Protein 3U3P (pdb70)

GO terms:
  GO:0005886 plasma membrane (C, IDA)
  GO:0071356 cellular response to tumor necrosis factor (P, IDA)
  GO:0031642 negative regulation of myelination (P, IMP)
  GO:0006915 apoptotic process (P, IMP)
  GO:0005886 plasma membrane (C, TAS)
  GO:0005515 protein binding (F, IPI)

Foldseek 3Di:
DAWPWDQDVPPRDTDTADFAAWQWEFCAPADPPGHTDIDGAPQQFTGQGRGHHNHGHGADDAAPPPWHFPDDCGHNDHTDTFRDPQWAQDDPGTDGADWAAWQKAFPDQADRHGHTDIGGADPQWTAAHTGSGGGTGGADDQVVVVWDFPAPAGNRGHTHTHHD

Nearest PDB structures (foldseek):
  3u3p-assembly1_A  TM=1.006E+00  e=1.179E-31  Homo sapiens
  4yn0-assembly1_A  TM=7.780E-01  e=2.958E-26  Mus musculus
  4kgq-assembly1_C  TM=7.551E-01  e=1.577E-15  Homo sapiens
  4msv-assembly1_B  TM=7.511E-01  e=1.814E-14  Homo sapiens
  3k51-assembly1_B  TM=7.973E-01  e=1.197E-13  Homo sapiens

Solvent-accessible surface area: 10881 Å² total; per-residue (Å²): 120,30,67,34,194,44,92,18,215,77,99,48,74,99,14,93,2,60,56,0,62,35,7,24,45,2,44,106,39,13,56,113,130,62,152,45,66,37,39,85,12,73,159,34,18,18,3,117,134,70,20,23,56,95,130,7,93,117,17,60,148,92,25,91,222,16,26,84,76,105,79,70,31,45,42,100,26,23,49,68,42,12,1,26,128,41,41,32,75,46,152,87,60,16,36,100,22,56,86,2,67,58,6,97,1,12,138,109,158,8,62,73,88,100,16,1,113,32,96,102,1,48,218,33,34,28,5,81,65,83,19,31,106,66,144,30,104,80,55,60,85,3,139,93,95,140,63,76,74,93,140,102,14,74,86,85,72,44,19,62,33,11,97,220

Radius of gyration: 29.57 Å; Cα contacts (8 Å, |Δi|>4): 423; chains: 1; bounding box: 71×74×35 Å

InterPro domains:
  IPR000488 Death domain [PF00531] (419-496)
  IPR000488 Death domain [PS50017] (415-498)
  IPR000488 Death domain [SM00005] (393-498)
  IPR001368 TNFR/NGFR cysteine-rich region [PF00020] (91-131)
  IPR001368 TNFR/NGFR cysteine-rich region [PF00020] (171-211)
  IPR001368 TNFR/NGFR cysteine-rich region [PS50050] (90-131)
  IPR001368 TNFR/NGFR cysteine-rich region [SM00208] (52-88)
  IPR001368 TNFR/NGFR cysteine-rich region [SM00208] (91-131)
  IPR001368 TNFR/NGFR cysteine-rich region [SM00208] (133-168)
  IPR001368 TNFR/NGFR cysteine-rich region [SM00208] (171-211)
  IPR011029 Death-like domain superfamily [G3DSA:1.10.533.10] (417-510)
  IPR011029 Death-like domain superfamily [G3DSA:1.10.533.10] (577-655)
  IPR011029 Death-like domain superfamily [SSF47986] (408-495)
  IPR022330 Tumour necrosis factor receptor 21 [PR01971] (340-352)
  IPR022330 Tumour necrosis factor receptor 21 [PR01971] (381-400)
  IPR022330 Tumour necrosis factor receptor 21 [PR01971] (403-420)
  IPR022330 Tumour necrosis factor receptor 21 [PR01971] (425-449)
  IPR022330 Tumour necrosis factor receptor 21 [PTHR46921] (13-655)
  IPR034034 Tumor necrosis factor receptor 21, N-terminal [cd10583] (53-211)
  IPR034037 Tumor necrosis factor receptor 21, death domain [cd08778] (414-497)

B-factor: mean 35.3, std 16.47, range [7.91, 122.94]

CATH classification: 2.10.50.10 (+1 more: 2.10.50.10)

Secondary structure (DSSP, 8-state):
--EEEEE-TTT--EEEEEPBPTTEEEEE--BTTB--EEEEPPTTEE--S-B--SSPEEPPPPPPTT-EEEE-SBTTB--EEEPPTTEEEETTEEEEPPPB-TTEEEEE---SSS--EEEEPPTTEE--S-BSSPPPEEPP-SGGGT-EEEE---SSSPPEEE--

Structure (mmCIF, N/CA/C/O backbone):
data_3U3P
#
_entry.id   3U3P
#
_cell.length_a   77.857
_cell.length_b   77.857
_cell.length_c   186.381
_cell.angle_alpha   90.00
_cell.angle_beta   90.00
_cell.angle_gamma   120.00
#
_symmetry.space_group_name_H-M   'P 61 2 2'
#
loop_
_entity.id
_entity.type
_entity.pdbx_description
1 polymer 'Tumor necrosis factor receptor superfamily member 21'
2 water water
#
loop_
_atom_site.group_PDB
_atom_site.id
_atom_site.type_symbol
_atom_site.label_atom_id
_atom_site.label_alt_id
_atom_site.label_comp_id
_atom_site.label_asym_id
_atom_site.label_entity_id
_atom_site.label_seq_id
_atom_site.pdbx_PDB_ins_code
_atom_site.Cartn_x
_atom_site.Cartn_y
_atom_site.Cartn_z
_atom_site.occupancy
_atom_site.B_iso_or_equiv
_atom_site.auth_seq_id
_atom_site.auth_comp_id
_atom_site.auth_asym_id
_atom_site.auth_atom_id
_atom_site.pdbx_PDB_model_num
ATOM 1 N N . ILE A 1 10 ? -50.022 119.061 18.688 1.00 36.71 51 ILE A N 1
ATOM 2 C CA . ILE A 1 10 ? -50.853 118.518 17.506 1.00 41.87 51 ILE A CA 1
ATOM 3 C C . ILE A 1 10 ? -51.019 119.672 16.526 1.00 34.46 51 ILE A C 1
ATOM 4 O O . ILE A 1 10 ? -51.255 120.735 16.941 1.00 35.39 51 ILE A O 1
ATOM 9 N N . GLY A 1 11 ? -50.748 119.460 15.246 1.00 33.55 52 GLY A N 1
ATOM 10 C CA . GLY A 1 11 ? -50.805 120.506 14.219 1.00 32.19 52 GLY A CA 1
ATOM 11 C C . GLY A 1 11 ? -52.253 120.987 13.985 1.00 26.79 52 GLY A C 1
ATOM 12 O O . GLY A 1 11 ? -53.165 120.570 14.670 1.00 27.49 52 GLY A O 1
ATOM 13 N N . THR A 1 12 ? -52.479 121.816 12.968 1.00 28.66 53 THR A N 1
ATOM 14 C CA . THR A 1 12 ? -53.865 122.353 12.738 1.00 25.64 53 THR A CA 1
ATOM 15 C C . THR A 1 12 ? -54.087 122.427 11.248 1.00 25.16 53 THR A C 1
ATOM 16 O O . THR A 1 12 ? -53.122 122.305 10.474 1.00 24.25 53 THR A O 1
ATOM 20 N N . TYR A 1 13 ? -55.324 122.623 10.802 1.00 22.30 54 TYR A N 1
ATOM 21 C CA . TYR A 1 13 ? -55.500 122.766 9.341 1.00 22.09 54 TYR A CA 1
ATOM 22 C C . TYR A 1 13 ? -56.605 123.837 9.177 1.00 23.09 54 TYR A C 1
ATOM 23 O O . TYR A 1 13 ? -57.357 124.096 10.141 1.00 23.11 54 TYR A O 1
ATOM 32 N N . ARG A 1 14 ? -56.697 124.436 8.004 1.00 21.87 55 ARG A N 1
ATOM 33 C CA . ARG A 1 14 ? -57.758 125.457 7.755 1.00 24.11 55 ARG A CA 1
ATOM 34 C C . ARG A 1 14 ? -59.005 124.835 7.169 1.00 23.75 55 ARG A C 1
ATOM 35 O O . ARG A 1 14 ? -58.942 123.962 6.304 1.00 23.76 55 ARG A O 1
ATOM 43 N N . HIS A 1 15 ? -60.162 125.326 7.539 1.00 21.13 56 HIS A N 1
ATOM 44 C CA . HIS A 1 15 ? -61.378 124.762 7.005 1.00 20.26 56 HIS A CA 1
ATOM 45 C C . HIS A 1 15 ? -62.353 125.914 6.787 1.00 23.51 56 HIS A C 1
ATOM 46 O O . HIS A 1 15 ? -62.520 126.777 7.676 1.00 18.39 56 HIS A O 1
ATOM 53 N N . VAL A 1 16 ? -63.063 125.881 5.676 1.00 18.68 57 VAL A N 1
ATOM 54 C CA . VAL A 1 16 ? -64.118 126.851 5.402 1.00 18.71 57 VAL A CA 1
ATOM 55 C C . VAL A 1 16 ? -65.382 126.333 6.093 1.00 20.38 57 VAL A C 1
ATOM 56 O O . VAL A 1 16 ? -65.860 125.241 5.797 1.00 17.99 57 VAL A O 1
ATOM 60 N N . ASP A 1 17 ? -65.903 127.092 7.048 1.00 18.05 58 ASP A N 1
ATOM 61 C CA . ASP A 1 17 ? -67.153 126.702 7.741 1.00 18.94 58 ASP A CA 1
ATOM 62 C C . ASP A 1 17 ? -68.333 126.810 6.767 1.00 20.04 58 ASP A C 1
ATOM 63 O O . ASP A 1 17 ? -68.538 127.850 6.122 1.00 17.88 58 ASP A O 1
ATOM 68 N N . ARG A 1 18 ? -69.158 125.750 6.660 1.00 20.61 59 ARG A N 1
ATOM 69 C CA . ARG A 1 18 ? -70.177 125.746 5.659 1.00 20.48 59 ARG A CA 1
ATOM 70 C C . ARG A 1 18 ? -71.161 126.859 6.000 1.00 22.28 59 ARG A C 1
ATOM 71 O O . ARG A 1 18 ? -71.558 127.559 5.131 1.00 21.73 59 ARG A O 1
ATOM 79 N N . ALA A 1 19 ? -71.658 126.938 7.219 1.00 19.75 60 ALA A N 1
ATOM 80 C CA . ALA A 1 19 ? -72.766 127.866 7.450 1.00 23.34 60 ALA A CA 1
ATOM 81 C C . ALA A 1 19 ? -72.352 129.359 7.386 1.00 25.16 60 ALA A C 1
ATOM 82 O O . ALA A 1 19 ? -73.159 130.169 6.982 1.00 26.33 60 ALA A O 1
ATOM 84 N N . THR A 1 20 ? -71.116 129.727 7.690 1.00 23.52 61 THR A N 1
ATOM 85 C CA . THR A 1 20 ? -70.750 131.164 7.714 1.00 21.75 61 THR A CA 1
ATOM 86 C C . THR A 1 20 ? -69.725 131.559 6.700 1.00 22.74 61 THR A C 1
ATOM 87 O O . THR A 1 20 ? -69.511 132.737 6.453 1.00 20.67 61 THR A O 1
ATOM 91 N N . GLY A 1 21 ? -69.044 130.599 6.088 1.00 17.78 62 GLY A N 1
ATOM 92 C CA . GLY A 1 21 ? -67.985 130.935 5.184 1.00 17.03 62 GLY A CA 1
ATOM 93 C C . GLY A 1 21 ? -66.709 131.421 5.907 1.00 18.89 62 GLY A C 1
ATOM 94 O O . GLY A 1 21 ? -65.727 131.818 5.252 1.00 18.91 62 GLY A O 1
ATOM 95 N N . GLN A 1 22 ? -66.676 131.343 7.233 1.00 18.52 63 GLN A N 1
ATOM 96 C CA . GLN A 1 22 ? -65.469 131.674 8.028 1.00 18.72 63 GLN A CA 1
ATOM 97 C C . GLN A 1 22 ? -64.362 130.650 7.765 1.00 19.79 63 GLN A C 1
ATOM 98 O O . GLN A 1 22 ? -64.642 129.423 7.613 1.00 23.29 63 GLN A O 1
ATOM 104 N N . VAL A 1 23 ? -63.136 131.107 7.630 1.00 18.41 64 VAL A N 1
ATOM 105 C CA . VAL A 1 23 ? -61.965 130.179 7.435 1.00 19.40 64 VAL A CA 1
ATOM 106 C C . VAL A 1 23 ? -61.467 129.986 8.859 1.00 22.05 64 VAL A C 1
ATOM 107 O O . VAL A 1 23 ? -61.017 130.962 9.521 1.00 23.63 64 VAL A O 1
ATOM 111 N N . LEU A 1 24 ? -61.647 128.773 9.382 1.00 22.00 65 LEU A N 1
ATOM 112 C CA . LEU A 1 24 ? -61.233 128.429 10.727 1.00 21.48 65 LEU A CA 1
ATOM 113 C C . LEU A 1 24 ? -59.883 127.673 10.738 1.00 26.49 65 LEU A C 1
ATOM 114 O O . LEU A 1 24 ? -59.490 127.045 9.749 1.00 21.71 65 LEU A O 1
ATOM 119 N N . THR A 1 25 ? -59.201 127.679 11.875 1.00 27.30 66 THR A N 1
ATOM 120 C CA . THR A 1 25 ? -57.979 126.875 12.074 1.00 25.93 66 THR A CA 1
ATOM 121 C C . THR A 1 25 ? -58.420 125.796 13.032 1.00 27.85 66 THR A C 1
ATOM 122 O O . THR A 1 25 ? -58.772 126.136 14.174 1.00 26.49 66 THR A O 1
ATOM 126 N N . CYS A 1 26 ? -58.534 124.547 12.569 1.00 22.19 67 CYS A N 1
ATOM 127 C CA . CYS A 1 26 ? -58.982 123.492 13.468 1.00 24.68 67 CYS A CA 1
ATOM 128 C C . CYS A 1 26 ? -57.767 122.603 13.866 1.00 22.72 67 CYS A C 1
ATOM 129 O O . CYS A 1 26 ? -56.759 122.584 13.166 1.00 26.66 67 CYS A O 1
ATOM 132 N N . ASP A 1 27 ? -57.915 121.839 14.963 1.00 24.85 68 ASP A N 1
ATOM 13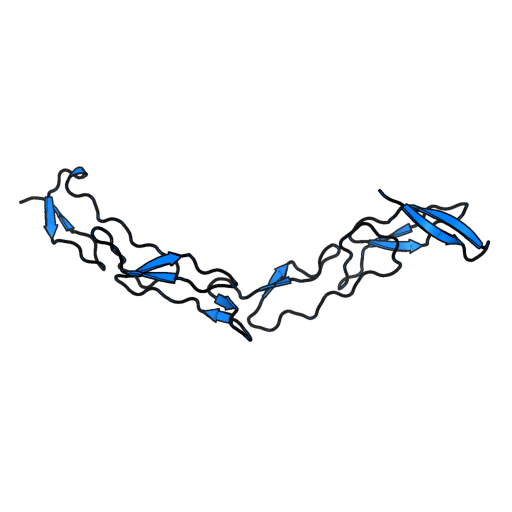3 C CA . ASP A 1 27 ? -56.875 120.896 15.356 1.00 25.55 68 ASP A CA 1
ATOM 134 C C . ASP A 1 27 ? -56.969 119.694 14.450 1.00 19.60 68 ASP A C 1
ATOM 135 O O . ASP A 1 27 ? -58.042 119.156 14.224 1.00 19.79 68 ASP A O 1
ATOM 140 N N . LYS A 1 28 ? -55.849 119.348 13.874 1.00 20.29 69 LYS A N 1
ATOM 141 C CA . LYS A 1 28 ? -55.709 118.015 13.293 1.00 24.41 69 LYS A CA 1
ATOM 142 C C . LYS A 1 28 ? -56.115 116.895 14.236 1.00 25.55 69 LYS A C 1
ATOM 143 O O . LYS A 1 28 ? -56.211 117.054 15.450 1.00 26.01 69 LYS A O 1
ATOM 149 N N . CYS A 1 29 ? -56.476 115.780 13.631 1.00 24.05 70 CYS A N 1
ATOM 150 C CA . CYS A 1 29 ? -56.790 114.563 14.325 1.00 26.64 70 CYS A CA 1
ATOM 151 C C . CYS A 1 29 ? -55.581 113.586 14.265 1.00 24.92 70 CYS A C 1
ATOM 152 O O . CYS A 1 29 ? -54.939 113.460 13.215 1.00 26.74 70 CYS A O 1
ATOM 155 N N . PRO A 1 30 ? -55.314 112.854 15.373 1.00 27.66 71 PRO A N 1
ATOM 156 C CA . PRO A 1 30 ? -54.109 112.029 15.389 1.00 30.05 71 PRO A CA 1
ATOM 157 C C . PRO A 1 30 ? -54.188 110.831 14.359 1.00 25.50 71 PRO A C 1
ATOM 158 O O . PRO A 1 30 ? -55.295 110.409 13.938 1.00 29.03 71 PRO A O 1
ATOM 162 N N . ALA A 1 31 ? -53.036 110.302 14.003 1.00 25.45 72 ALA A N 1
ATOM 163 C CA . ALA A 1 31 ? -52.937 109.084 13.122 1.00 26.30 72 ALA A CA 1
ATOM 164 C C . ALA A 1 31 ? -53.796 108.016 13.686 1.00 26.10 72 ALA A C 1
ATOM 165 O O . ALA A 1 31 ? -53.855 107.875 14.913 1.00 32.62 72 ALA A O 1
ATOM 167 N N . GLY A 1 32 ? -54.566 107.330 12.857 1.00 23.37 73 GLY A N 1
ATOM 168 C CA . GLY A 1 32 ? -55.485 106.326 13.344 1.00 22.44 73 GLY A CA 1
ATOM 169 C C . GLY A 1 32 ? -56.910 106.786 13.436 1.00 26.29 73 GLY A C 1
ATOM 170 O O . GLY A 1 32 ? -57.812 105.977 13.698 1.00 27.42 73 GLY A O 1
ATOM 171 N N . THR A 1 33 ? -57.136 108.103 13.240 1.00 23.87 74 THR A N 1
ATOM 172 C CA . THR A 1 33 ? -58.527 108.655 13.314 1.00 25.66 74 THR A CA 1
ATOM 173 C C . THR A 1 33 ? -58.659 109.628 12.099 1.00 25.06 74 THR A C 1
ATOM 174 O O . THR A 1 33 ? -57.687 109.883 11.391 1.00 23.54 74 THR A O 1
ATOM 178 N N . TYR A 1 34 ? -59.877 110.084 11.853 1.00 27.40 75 TYR A N 1
ATOM 179 C CA . TYR A 1 34 ? -60.094 111.043 10.812 1.00 25.99 75 TYR A CA 1
ATOM 180 C C . TYR A 1 34 ? -61.062 112.048 11.506 1.00 29.02 75 TYR A C 1
ATOM 181 O O . TYR A 1 34 ? -61.590 111.769 12.660 1.00 27.77 75 TYR A O 1
ATOM 190 N N . VAL A 1 35 ? -61.313 113.169 10.800 1.00 25.98 76 VAL A N 1
ATOM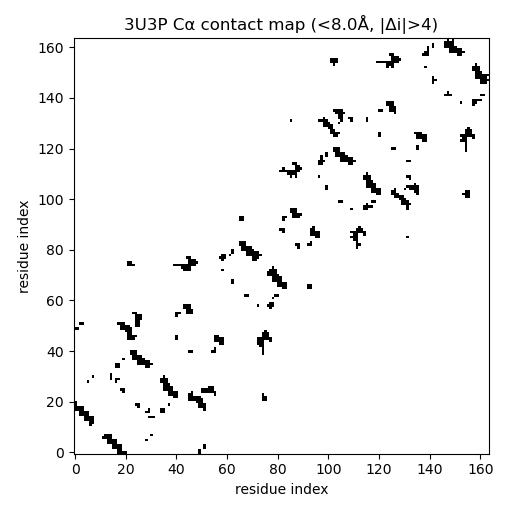 191 C CA . VAL A 1 35 ? -62.215 114.252 11.310 1.00 21.17 76 VAL A CA 1
ATOM 192 C C . VAL A 1 35 ? -63.633 113.866 11.017 1.00 21.76 76 VAL A C 1
ATOM 193 O O . VAL A 1 35 ? -64.030 113.828 9.870 1.00 23.50 76 VAL A O 1
ATOM 197 N N . SER A 1 36 ? -64.399 113.498 12.010 1.00 21.84 77 SER A N 1
ATOM 198 C CA . SER A 1 36 ? -65.759 113.224 11.741 1.00 22.19 77 SER A CA 1
ATOM 199 C C . SER A 1 36 ? -66.650 114.474 11.948 1.00 24.61 77 SER A C 1
ATOM 200 O O . SER A 1 36 ? -67.809 114.418 11.575 1.00 26.77 77 SER A O 1
ATOM 203 N N . GLU A 1 37 ? -66.139 115.568 12.519 1.00 24.50 78 GLU A N 1
ATOM 204 C CA . GLU A 1 37 ? -66.888 116.840 12.489 1.00 24.40 78 GLU A CA 1
ATOM 205 C C . GLU A 1 37 ? -65.839 117.890 12.593 1.00 22.53 78 GLU A C 1
ATOM 206 O O . GLU A 1 37 ? -65.046 117.873 13.520 1.00 24.59 78 GLU A O 1
ATOM 212 N N . HIS A 1 38 ? -65.786 118.772 11.619 1.00 18.91 79 HIS A N 1
ATOM 213 C CA . HIS A 1 38 ? -64.903 119.914 11.668 1.00 20.97 79 HIS A CA 1
ATOM 214 C C . HIS A 1 38 ? -65.206 120.889 12.786 1.00 17.45 79 HIS A C 1
ATOM 215 O O . HIS A 1 38 ? -66.283 120.843 13.343 1.00 20.05 79 HIS A O 1
ATOM 222 N N . CYS A 1 39 ? -64.221 121.678 13.195 1.00 17.46 80 CYS A N 1
ATOM 223 C CA . CYS A 1 39 ? -64.494 122.638 14.270 1.00 20.28 80 CYS A CA 1
ATOM 224 C C . CYS A 1 39 ? -65.449 123.691 13.636 1.00 22.88 80 CYS A C 1
ATOM 225 O O . CYS A 1 39 ? -65.578 123.713 12.364 1.00 20.47 80 CYS A O 1
ATOM 228 N N . THR A 1 40 ? -66.172 124.452 14.472 1.00 25.98 81 THR A N 1
ATOM 229 C CA . THR A 1 40 ? -66.918 125.671 13.982 1.00 25.40 81 THR A CA 1
ATOM 230 C C . THR A 1 40 ? -66.504 126.794 14.942 1.00 32.93 81 THR A C 1
ATOM 231 O O . THR A 1 40 ? -65.610 126.596 15.802 1.00 28.37 81 THR A O 1
ATOM 235 N N . ASN A 1 41 ? -67.189 127.951 14.879 1.00 31.93 82 ASN A N 1
ATOM 236 C CA . ASN A 1 41 ? -66.639 129.068 15.655 1.00 37.82 82 ASN A CA 1
ATOM 237 C C . ASN A 1 41 ? -66.943 128.784 17.105 1.00 35.90 82 ASN A C 1
ATOM 238 O O . ASN A 1 41 ? -66.193 129.197 17.965 1.00 38.61 82 ASN A O 1
ATOM 243 N N . THR A 1 42 ? -67.972 127.991 17.380 1.00 35.43 83 THR A N 1
ATOM 244 C CA . THR A 1 42 ? -68.202 127.597 18.790 1.00 36.17 83 THR A CA 1
ATOM 245 C C . THR A 1 42 ? -67.966 126.117 19.253 1.00 34.75 83 THR A C 1
ATOM 246 O O . THR A 1 42 ? -68.450 125.777 20.275 1.00 32.48 83 THR A O 1
ATOM 250 N N . SER A 1 43 ? -67.311 125.242 18.499 1.00 33.23 84 SER A N 1
ATOM 251 C CA . SER A 1 43 ? -67.191 123.849 18.920 1.00 32.30 84 SER A CA 1
ATOM 252 C C . SER A 1 43 ? -65.872 123.275 18.354 1.00 31.70 84 SER A C 1
ATOM 253 O O . SER A 1 43 ? -65.402 123.683 17.281 1.00 30.22 84 SER A O 1
ATOM 256 N N . LEU A 1 44 ? -65.194 122.439 19.147 1.00 26.59 85 LEU A N 1
ATOM 257 C CA . LEU A 1 44 ? -63.961 121.758 18.724 1.00 24.41 85 LEU A CA 1
ATOM 258 C C . LEU A 1 44 ? -64.280 120.726 17.636 1.00 16.90 85 LEU A C 1
ATOM 259 O O . LEU A 1 44 ? -65.355 120.188 17.567 1.00 23.32 85 LEU A O 1
ATOM 264 N N . ARG A 1 45 ? -63.372 120.509 16.739 1.00 19.44 86 ARG A N 1
ATOM 265 C CA . ARG A 1 45 ? -63.480 119.422 15.784 1.00 20.85 86 ARG A CA 1
ATOM 266 C C . ARG A 1 45 ? -63.541 118.047 16.556 1.00 22.61 86 ARG A C 1
ATOM 267 O O . ARG A 1 45 ? -62.998 117.934 17.673 1.00 23.01 86 ARG A O 1
ATOM 275 N N . VAL A 1 46 ? -64.222 117.060 15.980 1.00 20.42 87 VAL 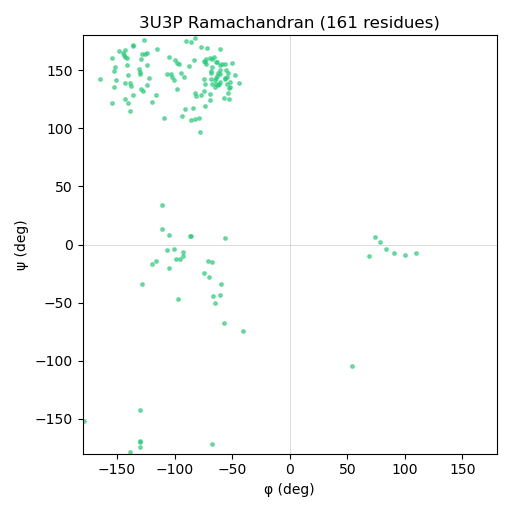A N 1
ATOM 276 C CA . VAL A 1 46 ? -64.419 115.753 16.662 1.00 23.25 87 VAL A CA 1
ATOM 277 C C . VAL A 1 46 ? -63.698 114.742 15.776 1.00 27.12 87 VAL A C 1
ATOM 278 O O . VAL A 1 46 ? -63.797 114.782 14.535 1.00 26.61 87 VAL A O 1
ATOM 282 N N . CYS A 1 47 ? -62.848 113.950 16.401 1.00 27.24 88 CYS A N 1
ATOM 283 C CA . CYS A 1 47 ? -62.151 112.850 15.675 1.00 28.60 88 CYS A CA 1
ATOM 284 C C . CYS A 1 47 ? -62.814 111.507 15.995 1.00 30.66 88 CYS A C 1
ATOM 285 O O . CYS A 1 47 ? -63.303 111.271 17.150 1.00 27.98 88 CYS A O 1
ATOM 288 N N . SER A 1 48 ? -62.859 110.624 14.987 1.00 31.61 89 SER A N 1
ATOM 289 C CA . SER A 1 48 ? -63.301 109.268 15.186 1.00 29.81 89 SER A CA 1
ATOM 290 C C . SER A 1 48 ? -62.248 108.209 14.723 1.00 31.57 89 SER A C 1
ATOM 291 O O . SER A 1 48 ? -61.433 108.472 13.814 1.00 28.20 89 SER A O 1
ATOM 294 N N . SER A 1 49 ? -62.278 106.994 15.306 1.00 31.22 90 SER A N 1
ATOM 295 C CA . SER A 1 49 ? -61.231 106.020 14.923 1.00 31.31 90 SER A CA 1
ATOM 296 C C . SER A 1 49 ? -61.544 105.471 13.501 1.00 26.13 90 SER A C 1
ATOM 297 O O . SER A 1 49 ? -62.731 105.337 13.093 1.00 32.37 90 SER A O 1
ATOM 300 N N . CYS A 1 50 ? -60.487 105.271 12.723 1.00 29.61 91 CYS A N 1
ATOM 301 C CA . CYS A 1 50 ? -60.599 104.704 11.373 1.00 29.65 91 CYS A CA 1
ATOM 302 C C . CYS A 1 50 ? -61.360 103.413 11.487 1.00 33.44 91 CYS A C 1
ATOM 303 O O . CYS A 1 50 ? -61.023 102.582 12.279 1.00 38.52 91 CYS A O 1
ATOM 306 N N . PRO A 1 51 ? -62.373 103.213 10.670 1.00 35.68 92 PRO A N 1
ATOM 307 C CA . PRO A 1 51 ? -63.142 101.995 10.724 1.00 33.15 92 PRO A CA 1
ATOM 308 C C . PRO A 1 51 ? -62.296 100.722 10.305 1.00 34.54 92 PRO A C 1
ATOM 309 O O . PRO A 1 51 ? -61.270 100.824 9.645 1.00 29.28 92 PRO A O 1
ATOM 313 N N . VAL A 1 52 ? -62.757 99.545 10.660 1.00 37.39 93 VAL A N 1
ATOM 314 C CA . VAL A 1 52 ? -61.991 98.314 10.335 1.00 36.95 93 VAL A CA 1
ATOM 315 C C . VAL A 1 52 ? -61.683 98.331 8.854 1.00 36.90 93 VAL A C 1
ATOM 316 O O . VAL A 1 52 ? -62.571 98.541 8.109 1.00 39.97 93 VAL A O 1
ATOM 320 N N . GLY A 1 53 ? -60.438 98.212 8.401 1.00 32.73 94 GLY A N 1
ATOM 321 C CA . GLY A 1 53 ? -60.226 98.070 6.946 1.00 29.99 94 GLY A CA 1
ATOM 322 C C . GLY A 1 53 ? -59.593 99.306 6.353 1.00 29.82 94 GLY A C 1
ATOM 323 O O . GLY A 1 53 ? -59.211 99.311 5.183 1.00 39.04 94 GLY A O 1
ATOM 324 N N . THR A 1 54 ? -59.457 100.371 7.172 1.00 30.79 95 THR A N 1
ATOM 325 C CA . THR A 1 54 ? -58.870 101.691 6.758 1.00 28.94 95 THR A CA 1
ATOM 326 C C . THR A 1 54 ? -57.774 102.197 7.702 1.00 26.90 95 THR A C 1
ATOM 327 O O . THR A 1 54 ? -57.663 101.743 8.843 1.00 30.56 95 THR A O 1
ATOM 331 N N . PHE A 1 55 ? -56.918 103.098 7.247 1.00 26.26 96 PHE A N 1
ATOM 332 C CA . PHE A 1 55 ? -55.887 103.626 8.078 1.00 27.40 96 PHE A CA 1
ATOM 333 C C . PHE A 1 55 ? -55.606 105.120 7.792 1.00 32.86 96 PHE A C 1
ATOM 334 O O . PHE A 1 55 ? -55.916 105.632 6.693 1.00 33.38 96 PHE A O 1
ATOM 342 N N . THR A 1 56 ? -54.931 105.791 8.715 1.00 26.21 97 THR A N 1
ATOM 343 C CA . THR A 1 56 ? -54.231 107.007 8.357 1.00 28.19 97 THR A CA 1
ATOM 344 C C . THR A 1 56 ? -52.943 106.961 9.062 1.00 29.41 97 THR A C 1
ATOM 345 O O . THR A 1 56 ? -52.903 106.573 10.222 1.00 30.70 97 THR A O 1
ATOM 349 N N . ARG A 1 57 ? -51.878 107.365 8.416 1.00 32.61 98 ARG A N 1
ATOM 350 C CA . ARG A 1 57 ? -50.584 107.135 8.997 1.00 36.55 98 ARG A CA 1
ATOM 351 C C . ARG A 1 57 ? -50.122 108.325 9.756 1.00 39.32 98 ARG A C 1
ATOM 352 O O . ARG A 1 57 ? -49.145 108.219 10.466 1.00 31.97 98 ARG A O 1
ATOM 360 N N . HIS A 1 58 ? -50.780 109.479 9.593 1.00 35.42 99 HIS A N 1
ATOM 361 C CA . HIS A 1 58 ? -50.272 110.765 10.128 1.00 33.01 99 HIS A CA 1
ATOM 362 C C . HIS A 1 58 ? -51.401 111.579 10.644 1.00 29.91 99 HIS A C 1
ATOM 363 O O . HIS A 1 58 ? -52.552 111.302 10.364 1.00 30.19 99 HIS A O 1
ATOM 370 N N . GLU A 1 59 ? -51.090 112.533 11.494 1.00 29.26 100 GLU A N 1
ATOM 371 C CA . GLU A 1 59 ? -52.106 113.405 12.008 1.00 36.50 100 GLU A CA 1
ATOM 372 C C . GLU A 1 59 ? -52.637 114.139 10.737 1.00 38.05 100 GLU A C 1
ATOM 373 O O . GLU A 1 59 ? -51.881 114.455 9.837 1.00 36.42 100 GLU A O 1
ATOM 379 N N . ASN A 1 60 ? -53.948 114.282 10.631 1.00 31.64 101 ASN A N 1
ATOM 380 C CA . ASN A 1 60 ? -54.573 114.688 9.368 1.00 35.83 101 ASN A CA 1
ATOM 381 C C . ASN A 1 60 ? -55.801 115.597 9.624 1.00 30.22 101 ASN A C 1
ATOM 382 O O . ASN A 1 60 ? -56.340 115.616 10.736 1.00 28.19 101 ASN A O 1
ATOM 387 N N . GLY A 1 61 ? -56.276 116.291 8.589 1.00 31.17 102 GLY A N 1
ATOM 388 C CA . GLY A 1 61 ? -57.609 116.890 8.655 1.00 28.91 102 GLY A CA 1
ATOM 389 C C . GLY A 1 61 ? -58.614 116.226 7.725 1.00 34.59 102 GLY A C 1
ATOM 390 O O . GLY A 1 61 ? -59.506 116.880 7.208 1.00 35.73 102 GLY A O 1
ATOM 391 N N . ILE A 1 62 ? -58.514 114.919 7.505 1.00 31.10 103 ILE A N 1
ATOM 392 C CA . ILE A 1 62 ? -59.293 114.345 6.425 1.00 34.80 103 ILE A CA 1
ATOM 393 C C . ILE A 1 62 ? -60.572 113.718 6.996 1.00 29.54 103 ILE A C 1
ATOM 394 O O . ILE A 1 62 ? -60.631 113.321 8.176 1.00 28.15 103 ILE A O 1
ATOM 399 N N . GLU A 1 63 ? -61.576 113.607 6.145 1.00 23.61 104 GLU A N 1
ATOM 400 C CA . GLU A 1 63 ? -62.925 113.206 6.468 1.00 28.32 104 GLU A CA 1
ATOM 401 C C . GLU A 1 63 ? -63.174 111.732 6.311 1.00 24.95 104 GLU A C 1
ATOM 402 O O . GLU A 1 63 ? -64.269 111.256 6.599 1.00 25.09 104 GLU A O 1
ATOM 408 N N . LYS A 1 64 ? -62.200 111.006 5.779 1.00 26.80 105 LYS A N 1
ATOM 409 C CA . LYS A 1 64 ? -62.337 109.523 5.711 1.00 33.62 105 LYS A CA 1
ATOM 410 C C . LYS A 1 64 ? -60.923 108.909 5.725 1.00 31.23 105 LYS A C 1
ATOM 411 O O . LYS A 1 64 ? -59.971 109.531 5.291 1.00 35.10 105 LYS A O 1
ATOM 417 N N . CYS A 1 65 ? -60.788 107.709 6.279 1.00 31.99 106 CYS A N 1
ATOM 418 C CA . CYS A 1 65 ? -59.469 107.068 6.350 1.00 32.89 106 CYS A CA 1
ATOM 419 C C . CYS A 1 65 ? -59.192 106.379 5.004 1.00 39.12 106 CYS A C 1
ATOM 420 O O . CYS A 1 65 ? -60.145 106.110 4.256 1.00 37.25 106 CYS A O 1
ATOM 423 N N . HIS A 1 66 ? -57.929 106.113 4.672 1.00 36.61 107 HIS A N 1
ATOM 424 C CA . HIS A 1 66 ? -57.653 105.329 3.460 1.00 38.10 107 HIS A CA 1
ATOM 425 C C . HIS A 1 66 ? -57.955 103.847 3.533 1.00 42.93 107 HIS A C 1
ATOM 426 O O . HIS A 1 66 ? -57.636 103.197 4.538 1.00 39.82 107 HIS A O 1
ATOM 433 N N . ASP A 1 67 ? -58.544 103.279 2.473 1.00 37.85 108 ASP A N 1
ATOM 434 C CA . ASP A 1 67 ? -58.756 101.839 2.400 1.00 39.52 108 ASP A CA 1
ATOM 435 C C . ASP A 1 67 ? -57.411 101.097 2.461 1.00 35.18 108 ASP A C 1
ATOM 436 O O . ASP A 1 67 ? -56.400 101.542 1.895 1.00 31.05 108 ASP A O 1
ATOM 441 N N . CYS A 1 68 ? -57.385 99.980 3.189 1.00 36.86 109 CYS A N 1
ATOM 442 C CA . CYS A 1 68 ? -56.138 99.169 3.168 1.00 35.70 109 CYS A CA 1
ATOM 443 C C . CYS A 1 68 ? -56.024 98.464 1.818 1.00 38.54 109 CYS A C 1
ATOM 444 O O . CYS A 1 68 ? -57.062 98.211 1.199 1.00 36.79 109 CYS A O 1
ATOM 447 N N . SER A 1 69 ? -54.809 98.101 1.388 1.00 38.94 110 SER A N 1
ATOM 448 C CA . SER A 1 69 ? -54.698 97.232 0.198 1.00 38.54 110 SER A CA 1
ATOM 449 C C . SER A 1 69 ? -55.368 95.906 0.367 1.00 36.02 110 SER A C 1
ATOM 450 O O . SER A 1 69 ? -55.743 95.552 1.461 1.00 36.43 110 SER A O 1
ATOM 453 N N . GLN A 1 70 ? -55.522 95.181 -0.745 1.00 37.93 111 GLN A N 1
ATOM 454 C CA . GLN A 1 70 ? -56.080 93.826 -0.806 1.00 41.24 111 GLN A CA 1
ATOM 455 C C . GLN A 1 70 ? -55.242 92.848 0.014 1.00 32.32 111 GLN A C 1
ATOM 456 O O . GLN A 1 70 ? -54.061 93.100 0.206 1.00 31.54 111 GLN A O 1
ATOM 462 N N . PRO A 1 71 ? -55.870 91.746 0.484 1.00 33.78 112 PRO A N 1
ATOM 463 C CA . PRO A 1 71 ? -55.290 90.611 1.243 1.00 37.24 112 PRO A CA 1
ATOM 464 C C . PRO A 1 71 ? -54.024 90.147 0.537 1.00 38.46 112 PRO A C 1
ATOM 465 O O . PRO A 1 71 ? -53.908 90.302 -0.685 1.00 35.05 112 PRO A O 1
ATOM 469 N N . CYS A 1 72 ? -53.032 89.699 1.292 1.00 33.73 113 CYS A N 1
ATOM 470 C CA . CYS A 1 72 ? -51.800 89.257 0.652 1.00 33.63 113 CYS A CA 1
ATOM 471 C C . CYS A 1 72 ? -52.101 87.997 -0.252 1.00 31.92 113 CYS A C 1
ATOM 472 O O . CYS A 1 72 ? -52.782 87.098 0.178 1.00 34.71 113 CYS A O 1
ATOM 475 N N . PRO A 1 73 ? -51.524 87.928 -1.466 1.00 34.60 114 PRO A N 1
ATOM 476 C CA . PRO A 1 73 ? -51.664 86.701 -2.290 1.00 37.32 114 PRO A CA 1
ATOM 477 C C . PRO A 1 73 ? -50.801 85.549 -1.726 1.00 38.17 114 PRO A C 1
ATOM 478 O O . PRO A 1 73 ? -49.579 85.695 -1.547 1.00 35.82 114 PRO A O 1
ATOM 482 N N . TRP A 1 74 ? -51.454 84.465 -1.341 1.00 42.56 115 TRP A N 1
ATOM 483 C CA . TRP A 1 74 ? -50.770 83.202 -0.952 1.00 48.43 115 TRP A CA 1
ATOM 484 C C . TRP A 1 74 ? -49.643 82.877 -1.953 1.00 42.51 115 TRP A C 1
ATOM 485 O O . TRP A 1 74 ? -49.794 83.120 -3.153 1.00 42.72 115 TRP A O 1
ATOM 496 N N . PRO A 1 75 ? -48.468 82.407 -1.476 1.00 38.87 116 PRO A N 1
ATOM 497 C CA . PRO A 1 75 ? -48.154 82.095 -0.090 1.00 38.91 116 PRO A CA 1
ATOM 498 C C . PRO A 1 75 ? -47.665 83.288 0.756 1.00 36.14 116 PRO A C 1
ATOM 499 O O . PRO A 1 75 ? -47.222 83.074 1.889 1.00 35.93 116 PRO A O 1
ATOM 503 N N . MET A 1 76 ? -47.711 84.515 0.224 1.00 36.50 117 MET A N 1
ATOM 504 C CA . MET A 1 76 ? -47.302 85.687 1.044 1.00 34.75 117 MET A CA 1
ATOM 505 C C . MET A 1 76 ? -48.153 85.824 2.261 1.00 30.06 117 MET A C 1
ATOM 506 O O . MET A 1 76 ? -49.271 85.413 2.278 1.00 32.63 117 MET A O 1
ATOM 511 N N . ILE A 1 77 ? -47.569 86.305 3.327 1.00 31.03 118 ILE A N 1
ATOM 512 C CA . ILE A 1 77 ? -48.345 86.559 4.501 1.00 32.10 118 ILE A CA 1
ATOM 513 C C . ILE A 1 77 ? -48.150 87.998 4.984 1.00 28.99 118 ILE A C 1
ATOM 514 O O . ILE A 1 77 ? -47.298 88.711 4.456 1.00 30.26 118 ILE A O 1
ATOM 519 N N . GLU A 1 78 ? -48.884 88.401 6.026 1.00 27.25 119 GLU A N 1
ATOM 520 C CA . GLU A 1 78 ? -48.695 89.779 6.535 1.00 28.24 119 GLU A CA 1
ATOM 521 C C . GLU A 1 78 ? -47.521 89.932 7.477 1.00 26.53 119 GLU A C 1
ATOM 522 O O . GLU A 1 78 ? -47.432 89.136 8.401 1.00 30.06 119 GLU A O 1
ATOM 528 N N . LYS A 1 79 ? -46.634 90.917 7.277 1.00 22.56 120 LYS A N 1
ATOM 529 C CA . LYS A 1 79 ? -45.743 91.284 8.346 1.00 26.76 120 LYS A CA 1
ATOM 530 C C . LYS A 1 79 ? -46.221 92.522 9.121 1.00 27.72 120 LYS A C 1
ATOM 531 O O . LYS A 1 79 ? -45.678 92.828 10.156 1.00 26.05 120 LYS A O 1
ATOM 537 N N . LEU A 1 80 ? -47.216 93.247 8.580 1.00 30.30 121 LEU A N 1
ATOM 538 C CA . LEU A 1 80 ? -47.951 94.319 9.302 1.00 27.00 121 LEU A CA 1
ATOM 539 C C . LEU A 1 80 ? -49.405 94.150 8.951 1.00 24.04 121 LEU A C 1
ATOM 540 O O . LEU A 1 80 ? -49.736 93.846 7.806 1.00 28.56 121 LEU A O 1
ATOM 545 N N . PRO A 1 81 ? -50.289 94.248 9.939 1.00 21.61 122 PRO A N 1
ATOM 546 C CA . PRO A 1 81 ? -51.681 94.072 9.678 1.00 24.71 122 PRO A CA 1
ATOM 547 C C . PRO A 1 81 ? -52.339 95.315 9.000 1.00 28.37 122 PRO A C 1
ATOM 548 O O . PRO A 1 81 ? -51.723 96.351 8.910 1.00 24.80 122 PRO A O 1
ATOM 552 N N . CYS A 1 82 ? -53.570 95.175 8.536 1.00 30.13 123 CYS A N 1
ATOM 553 C CA . CYS A 1 82 ? -54.386 96.392 8.224 1.00 31.55 123 CYS A CA 1
ATOM 554 C C . CYS A 1 82 ? -54.898 96.880 9.556 1.00 25.67 123 CYS A C 1
ATOM 555 O O . CYS A 1 82 ? -55.699 96.200 10.181 1.00 30.18 123 CYS A O 1
ATOM 558 N N . ALA A 1 83 ? -54.386 97.999 10.039 1.00 23.28 124 ALA A N 1
ATOM 559 C CA . ALA A 1 83 ? -54.867 98.507 11.335 1.00 24.89 124 ALA A CA 1
ATOM 560 C C . ALA A 1 83 ? -55.014 100.032 11.229 1.00 28.14 124 ALA A C 1
ATOM 561 O O . ALA A 1 83 ? -54.642 100.667 10.187 1.00 25.69 124 ALA A O 1
ATOM 563 N N . ALA A 1 84 ? -55.407 100.652 12.340 1.00 27.19 125 ALA A N 1
ATOM 564 C CA . ALA A 1 84 ? -55.787 102.069 12.247 1.00 28.40 125 ALA A CA 1
ATOM 565 C C . ALA A 1 84 ? -54.653 102.958 11.741 1.00 28.35 125 ALA A C 1
ATOM 566 O O . ALA A 1 84 ? -54.894 103.870 10.992 1.00 29.36 125 ALA A O 1
ATOM 568 N N . LEU A 1 85 ? -53.413 102.644 12.072 1.00 28.69 126 LEU A N 1
ATOM 569 C CA . LEU A 1 85 ? -52.234 103.449 11.773 1.00 28.24 126 LEU A CA 1
ATOM 570 C C . LEU A 1 85 ? -51.437 102.909 10.533 1.00 29.96 126 LEU A C 1
ATOM 571 O O . LEU A 1 85 ? -50.464 103.546 10.068 1.00 31.39 126 LEU A O 1
ATOM 576 N N . THR A 1 86 ? -51.854 101.784 9.956 1.00 31.60 127 THR A N 1
ATOM 577 C CA . THR A 1 86 ? -50.959 101.082 8.951 1.00 30.98 127 THR A CA 1
ATOM 578 C C . THR A 1 86 ? -51.794 100.303 7.966 1.00 27.03 127 THR A C 1
ATOM 579 O O . THR A 1 86 ? -52.781 99.619 8.330 1.00 26.31 127 THR A O 1
ATOM 583 N N . ASP A 1 87 ? -51.404 100.436 6.696 1.00 30.90 128 ASP A N 1
ATOM 584 C CA . ASP A 1 87 ? -51.836 99.505 5.661 1.00 34.35 128 ASP A CA 1
ATOM 585 C C . ASP A 1 87 ? -51.177 98.124 5.920 1.00 28.95 128 ASP A C 1
ATOM 586 O O . ASP A 1 87 ? -50.038 98.077 6.406 1.00 26.38 128 ASP A O 1
ATOM 591 N N . ARG A 1 88 ? -51.841 97.050 5.545 1.00 28.64 129 ARG A N 1
ATOM 592 C CA . ARG A 1 88 ? -51.203 95.714 5.557 1.00 32.03 129 ARG A CA 1
ATOM 593 C C . ARG A 1 88 ? -49.960 95.721 4.739 1.00 32.03 129 ARG A C 1
ATOM 594 O O . ARG A 1 88 ? -49.865 96.429 3.765 1.00 34.87 129 ARG A O 1
ATOM 602 N N . GLU A 1 89 ? -48.955 94.998 5.189 1.00 32.35 130 GLU A N 1
ATOM 603 C CA . GLU A 1 89 ? -47.725 94.832 4.410 1.00 29.71 130 GLU A CA 1
ATOM 604 C C . GLU A 1 89 ? -47.429 93.318 4.283 1.00 32.57 130 GLU A C 1
ATOM 605 O O . GLU A 1 89 ? -47.470 92.601 5.284 1.00 30.53 130 GLU A O 1
ATOM 611 N N . CYS A 1 90 ? -47.143 92.864 3.064 1.00 29.35 131 CYS A N 1
ATOM 612 C CA . CYS A 1 90 ? -47.163 91.445 2.677 1.00 30.29 131 CYS A CA 1
ATOM 613 C C . CYS A 1 90 ? -45.745 91.025 2.536 1.00 32.45 131 CYS A C 1
ATOM 614 O O . CYS A 1 90 ? -44.925 91.824 2.130 1.00 29.23 131 CYS A O 1
ATOM 617 N N . THR A 1 91 ? -45.443 89.778 2.853 1.00 27.72 132 THR A N 1
ATOM 618 C CA . THR A 1 91 ? -44.063 89.299 2.706 1.00 28.69 132 THR A CA 1
ATOM 619 C C . THR A 1 91 ? -44.077 87.760 2.437 1.00 25.20 132 THR A C 1
ATOM 620 O O . THR A 1 91 ? -45.004 87.063 2.792 1.00 28.99 132 THR A O 1
ATOM 624 N N . CYS A 1 92 ? -43.053 87.268 1.755 1.00 29.34 133 CYS A N 1
ATOM 625 C CA . CYS A 1 92 ? -42.813 85.809 1.671 1.00 32.14 133 CYS A CA 1
ATOM 626 C C . CYS A 1 92 ? -42.573 85.348 3.108 1.00 27.67 133 CYS A C 1
ATOM 627 O O . CYS A 1 92 ? -41.935 86.041 3.921 1.00 29.72 133 CYS A O 1
ATOM 630 N N . PRO A 1 93 ? -43.133 84.224 3.456 1.00 27.14 134 PRO A N 1
ATOM 631 C CA . PRO A 1 93 ? -42.983 83.770 4.837 1.00 29.17 134 PRO A CA 1
ATOM 632 C C . PRO A 1 93 ? -41.539 83.275 5.173 1.00 29.70 134 PRO A C 1
ATOM 633 O O . PRO A 1 93 ? -40.686 83.183 4.282 1.00 26.94 134 PRO A O 1
ATOM 637 N N . PRO A 1 94 ? -41.235 83.047 6.452 1.00 27.49 135 PRO A N 1
ATOM 638 C CA . PRO A 1 94 ? -39.875 82.622 6.841 1.00 27.52 135 PRO A CA 1
ATOM 639 C C . PRO A 1 94 ? -39.435 81.337 6.055 1.00 24.41 135 PRO A C 1
ATOM 640 O O . PRO A 1 94 ? -40.260 80.510 5.682 1.00 25.09 135 PRO A O 1
ATOM 644 N 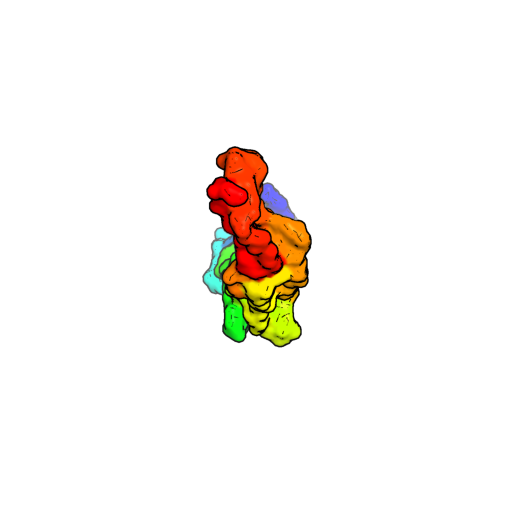N . GLY A 1 95 ? -38.207 81.308 5.609 1.00 27.82 136 GLY A N 1
ATOM 645 C CA . GLY A 1 95 ? -37.713 80.156 4.840 1.00 26.26 136 GLY A CA 1
ATOM 646 C C . GLY A 1 95 ? -37.943 80.390 3.375 1.00 29.38 136 GLY A C 1
ATOM 647 O O . GLY A 1 95 ? -37.482 79.573 2.579 1.00 24.13 136 GLY A O 1
ATOM 648 N N . MET A 1 96 ? -38.665 81.473 2.984 1.00 25.06 137 MET A N 1
ATOM 649 C CA . MET A 1 96 ? -38.808 81.765 1.509 1.00 22.09 137 MET A CA 1
ATOM 650 C C . MET A 1 96 ? -38.337 83.168 1.142 1.00 24.54 137 MET A C 1
ATOM 651 O O . MET A 1 96 ? -38.258 84.021 2.018 1.00 21.28 137 MET A O 1
ATOM 656 N N . PHE A 1 97 ? -38.122 83.436 -0.144 1.00 22.59 138 PHE A N 1
ATOM 657 C CA . PHE A 1 97 ? -37.638 84.779 -0.538 1.00 28.00 138 PHE A CA 1
ATOM 658 C C . PHE A 1 97 ? -38.380 85.101 -1.821 1.00 31.61 138 PHE A C 1
ATOM 659 O O . PHE A 1 97 ? -38.887 84.159 -2.515 1.00 31.35 138 PHE A O 1
ATOM 667 N N . GLN A 1 98 ? -38.532 86.403 -2.094 1.00 28.92 139 GLN A N 1
ATOM 668 C CA . GLN A 1 98 ? -39.405 86.830 -3.184 1.00 34.48 139 GLN A CA 1
ATOM 669 C C . GLN A 1 98 ? -38.626 86.692 -4.460 1.00 32.11 139 GLN A C 1
ATOM 670 O O . GLN A 1 98 ? -37.465 87.152 -4.526 1.00 34.05 139 GLN A O 1
ATOM 676 N N . SER A 1 99 ? -39.198 85.995 -5.437 1.00 33.43 140 SER A N 1
ATOM 677 C CA . SER A 1 99 ? -38.559 85.958 -6.784 1.00 50.61 140 SER A CA 1
ATOM 678 C C . SER A 1 99 ? -39.66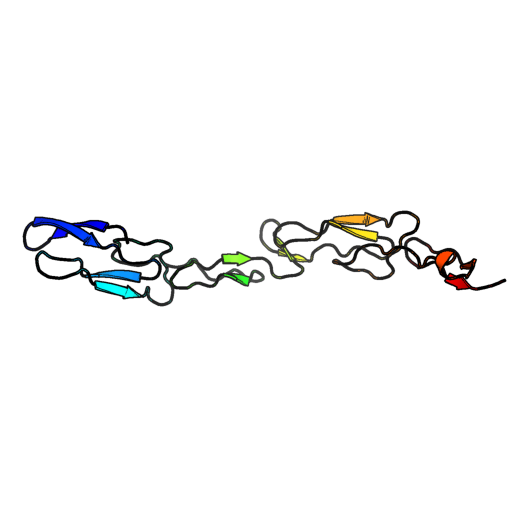9 86.074 -7.778 1.00 61.87 140 SER A C 1
ATOM 679 O O . SER A 1 99 ? -40.543 85.155 -7.866 1.00 52.35 140 SER A O 1
ATOM 682 N N . ASN A 1 100 ? -39.589 87.221 -8.483 1.00 70.56 141 ASN A N 1
ATOM 683 C CA . ASN A 1 100 ? -40.484 87.686 -9.532 1.00 73.32 141 ASN A CA 1
ATOM 684 C C . ASN A 1 100 ? -41.906 87.687 -8.992 1.00 76.68 141 ASN A C 1
ATOM 685 O O . ASN A 1 100 ? -42.282 88.544 -8.180 1.00 78.96 141 ASN A O 1
ATOM 690 N N . ALA A 1 101 ? -42.675 86.692 -9.414 1.00 83.00 142 ALA A N 1
ATOM 691 C CA . ALA A 1 101 ? -44.067 86.550 -9.016 1.00 84.97 142 ALA A CA 1
ATOM 692 C C . ALA A 1 101 ? -44.173 86.484 -7.509 1.00 78.04 142 ALA A C 1
ATOM 693 O O . ALA A 1 101 ? -44.647 87.421 -6.871 1.00 73.58 142 ALA A O 1
ATOM 695 N N . THR A 1 102 ? -43.649 85.378 -6.974 1.00 65.03 143 THR A N 1
ATOM 696 C CA . THR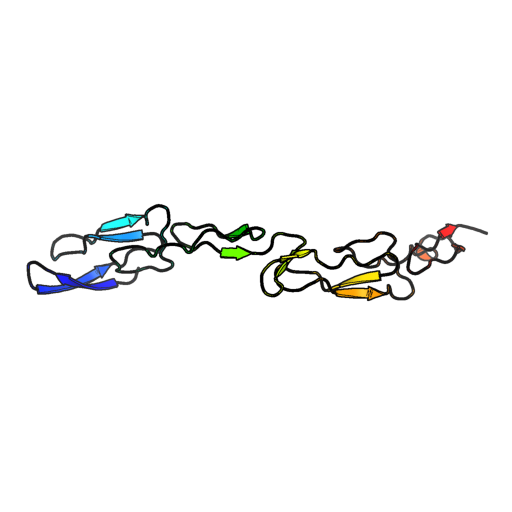 A 1 102 ? -44.026 84.850 -5.677 1.00 58.64 143 THR A CA 1
ATOM 697 C C . THR A 1 102 ? -42.758 84.578 -4.884 1.00 50.66 143 THR A C 1
ATOM 698 O O . THR A 1 102 ? -41.748 85.300 -4.981 1.00 52.10 143 THR A O 1
ATOM 702 N N . CYS A 1 103 ? -42.829 83.485 -4.136 1.00 38.57 144 CYS A N 1
ATOM 703 C CA . CYS A 1 103 ? -41.905 83.186 -3.066 1.00 36.43 144 CYS A CA 1
ATOM 704 C C . CYS A 1 103 ? -41.294 81.809 -3.461 1.00 33.05 144 CYS A C 1
ATOM 705 O O . CYS A 1 103 ? -41.998 80.985 -3.988 1.00 33.18 144 CYS A O 1
ATOM 708 N N . ALA A 1 104 ? -40.025 81.576 -3.210 1.00 28.67 145 ALA A N 1
ATOM 709 C CA . ALA A 1 104 ? -39.403 80.271 -3.489 1.00 28.41 145 ALA A CA 1
ATOM 710 C C . ALA A 1 104 ? -38.678 79.878 -2.208 1.00 27.26 145 ALA A C 1
ATOM 711 O O . ALA A 1 104 ? -38.217 80.795 -1.480 1.00 25.62 145 ALA A O 1
ATOM 713 N N . PRO A 1 105 ? -38.575 78.545 -1.883 1.00 26.28 146 PRO A N 1
ATOM 714 C CA . PRO A 1 105 ? -37.828 78.231 -0.678 1.00 23.48 146 PRO A CA 1
ATOM 715 C C . PRO A 1 105 ? -36.364 78.680 -0.813 1.00 22.80 146 PRO A C 1
ATOM 716 O O . PRO A 1 105 ? -35.829 78.677 -1.884 1.00 21.80 146 PRO A O 1
ATOM 720 N N . HIS A 1 106 ? -35.729 79.084 0.260 1.00 17.73 147 HIS A N 1
ATOM 721 C CA . HIS A 1 106 ? -34.324 79.490 0.171 1.00 18.33 147 HIS A CA 1
ATOM 722 C C . HIS A 1 106 ? -33.518 78.248 -0.265 1.00 20.38 147 HIS A C 1
ATOM 723 O O . HIS A 1 106 ? -33.953 77.132 0.038 1.00 18.76 147 HIS A O 1
ATOM 730 N N . THR A 1 107 ? -32.345 78.462 -0.857 1.00 18.76 148 THR A N 1
ATOM 731 C CA . THR A 1 107 ? -31.368 77.436 -1.109 1.00 19.59 148 THR A CA 1
ATOM 732 C C . THR A 1 107 ? -31.049 76.671 0.187 1.00 19.72 148 THR A C 1
ATOM 733 O O . THR A 1 107 ? -30.827 77.270 1.254 1.00 17.46 148 THR A O 1
ATOM 737 N N . VAL A 1 108 ? -31.009 75.338 0.087 1.00 17.55 149 VAL A N 1
ATOM 738 C CA . VAL A 1 108 ? -30.390 74.497 1.188 1.00 18.22 149 VAL A CA 1
ATOM 739 C C . VAL A 1 108 ? -28.909 74.281 0.884 1.00 18.92 149 VAL A C 1
ATOM 740 O O . VAL A 1 108 ? -28.603 73.677 -0.168 1.00 18.79 149 VAL A O 1
ATOM 744 N N . CYS A 1 109 ? -27.971 74.782 1.738 1.00 16.30 150 CYS A N 1
ATOM 745 C CA . CYS A 1 109 ? -26.549 74.502 1.524 1.00 17.78 150 CYS A CA 1
ATOM 746 C C . CYS A 1 109 ? -26.316 73.039 1.937 1.00 17.58 150 CYS A C 1
ATOM 747 O O . CYS A 1 109 ? -26.770 72.637 3.004 1.00 19.40 150 CYS A O 1
ATOM 750 N N . PRO A 1 110 ? -25.622 72.258 1.083 1.00 15.85 151 PRO A N 1
ATOM 751 C CA . PRO A 1 110 ? -25.582 70.759 1.325 1.00 16.46 151 PRO A CA 1
ATOM 752 C C . PRO A 1 110 ? -24.497 70.542 2.364 1.00 18.01 151 PRO A C 1
ATOM 753 O O . PRO A 1 110 ? -23.806 71.536 2.781 1.00 18.04 151 PRO A O 1
ATOM 757 N N . VAL A 1 111 ? -24.309 69.298 2.765 1.00 17.52 152 VAL A N 1
ATOM 758 C CA . VAL A 1 111 ? -23.132 68.966 3.563 1.00 16.09 152 VAL A CA 1
ATOM 759 C C . VAL A 1 111 ? -21.852 69.410 2.836 1.00 15.42 152 VAL A C 1
ATOM 760 O O . VAL A 1 111 ? -21.773 69.403 1.579 1.00 16.33 152 VAL A O 1
ATOM 764 N N . GLY A 1 112 ? -20.877 69.865 3.622 1.00 16.14 153 GLY A N 1
ATOM 765 C CA . GLY A 1 112 ? -19.606 70.386 3.108 1.00 16.49 153 GLY A CA 1
ATOM 766 C C . GLY A 1 112 ? -19.683 71.846 2.684 1.00 19.16 153 GLY A C 1
ATOM 767 O O . GLY A 1 112 ? -18.670 72.393 2.197 1.00 19.90 153 GLY A O 1
ATOM 768 N N . TRP A 1 113 ? -20.903 72.442 2.755 1.00 19.24 154 TRP A N 1
ATOM 769 C CA . TRP A 1 113 ? -21.105 73.909 2.495 1.00 19.81 154 TRP A CA 1
ATOM 770 C C . TRP A 1 113 ? -21.808 74.563 3.657 1.00 20.89 154 TRP A C 1
ATOM 771 O O . TRP A 1 113 ? -22.408 73.891 4.490 1.00 19.68 154 TRP A O 1
ATOM 782 N N . GLY A 1 114 ? -21.760 75.900 3.724 1.00 20.43 155 GLY A N 1
ATOM 783 C CA . GLY A 1 114 ? -22.438 76.551 4.819 1.00 18.67 155 GLY A CA 1
ATOM 784 C C . GLY A 1 114 ? -22.953 77.924 4.387 1.00 20.33 155 GLY A C 1
ATOM 785 O O . GLY A 1 114 ? -22.607 78.446 3.291 1.00 21.75 155 GLY A O 1
ATOM 786 N N . VAL A 1 115 ? -23.812 78.483 5.209 1.00 19.87 156 VAL A N 1
ATOM 787 C CA . VAL A 1 115 ? -24.387 79.787 4.868 1.00 21.15 156 VAL A CA 1
ATOM 788 C C . VAL A 1 115 ? -23.248 80.869 4.968 1.00 22.36 156 VAL A C 1
ATOM 789 O O . VAL A 1 115 ? -22.616 80.989 6.010 1.00 22.05 156 VAL A O 1
ATOM 793 N N . ARG A 1 116 ? -23.044 81.590 3.887 1.00 27.12 157 ARG A N 1
ATOM 794 C CA . ARG A 1 116 ? -22.132 82.751 3.851 1.00 33.11 157 ARG A CA 1
ATOM 795 C C . ARG A 1 116 ? -23.027 83.957 4.046 1.00 33.58 157 ARG A C 1
ATOM 796 O O . ARG A 1 116 ? -22.735 84.832 4.817 1.00 36.53 157 ARG A O 1
ATOM 804 N N . LYS A 1 117 ? -24.126 84.043 3.339 1.00 27.28 158 LYS A N 1
ATOM 805 C CA . LYS A 1 117 ? -24.990 85.160 3.689 1.00 32.97 158 LYS A CA 1
ATOM 806 C C . LYS A 1 117 ? -26.442 84.701 3.918 1.00 26.68 158 LYS A C 1
ATOM 807 O O . LYS A 1 117 ? -27.010 84.048 3.106 1.00 22.33 158 LYS A O 1
ATOM 813 N N . LYS A 1 118 ? -27.052 85.152 4.972 1.00 25.46 159 LYS A N 1
ATOM 814 C CA . LYS A 1 118 ? -28.290 84.638 5.429 1.00 28.58 159 LYS A CA 1
ATOM 815 C C . LYS A 1 118 ? -29.409 84.968 4.477 1.00 31.51 159 LYS A C 1
ATOM 816 O O . LYS A 1 118 ? -29.447 86.068 3.953 1.00 27.59 159 LYS A O 1
ATOM 822 N N . GLY A 1 119 ? -30.356 84.053 4.274 1.00 26.34 160 GLY A N 1
ATOM 823 C CA . GLY A 1 119 ? -31.415 84.353 3.295 1.00 28.51 160 GLY A CA 1
ATOM 824 C C . GLY A 1 119 ? -32.327 85.390 3.967 1.00 29.72 160 GLY A C 1
ATOM 825 O O . GLY A 1 119 ? -32.362 85.425 5.171 1.00 27.69 160 GLY A O 1
ATOM 826 N N . THR A 1 120 ? -33.076 86.180 3.204 1.00 26.43 161 THR A N 1
ATOM 827 C CA . THR A 1 120 ? -34.055 87.150 3.765 1.00 29.53 161 THR A CA 1
ATOM 828 C C . THR A 1 120 ? -35.375 86.955 3.062 1.00 29.92 161 THR A C 1
ATOM 829 O O . THR A 1 120 ? -35.488 86.081 2.219 1.00 26.74 161 THR A O 1
ATOM 833 N N . GLU A 1 121 ? -36.370 87.809 3.332 1.00 30.44 162 GLU A N 1
ATOM 834 C CA . GLU A 1 121 ? -37.637 87.789 2.569 1.00 29.84 162 GLU A CA 1
ATOM 835 C C . GLU A 1 121 ? -37.442 88.237 1.118 1.00 25.11 162 GLU A C 1
ATOM 836 O O . GLU A 1 121 ? -38.326 87.993 0.271 1.00 25.59 162 GLU A O 1
ATOM 842 N N . THR A 1 122 ? -36.316 88.868 0.782 1.00 23.86 163 THR A N 1
ATOM 843 C CA . THR A 1 122 ? -36.146 89.335 -0.621 1.00 28.42 163 THR A CA 1
ATOM 844 C C . THR A 1 122 ? -34.950 88.733 -1.342 1.00 31.70 163 THR A C 1
ATOM 845 O O . THR A 1 122 ? -34.864 88.837 -2.587 1.00 32.92 163 THR A O 1
ATOM 849 N N . GLU A 1 123 ? -33.998 88.153 -0.586 1.00 27.18 164 GLU A N 1
ATOM 850 C CA . GLU A 1 123 ? -32.809 87.545 -1.244 1.00 27.71 164 GLU A CA 1
ATOM 851 C C . GLU A 1 123 ? -32.600 86.140 -0.727 1.00 24.88 164 GLU A C 1
ATOM 852 O O . GLU A 1 123 ? -32.722 85.881 0.490 1.00 22.54 164 GLU A O 1
ATOM 858 N N . ASP A 1 124 ? -32.108 85.297 -1.601 1.00 27.41 165 ASP A N 1
ATOM 859 C CA . ASP A 1 124 ? -31.882 83.907 -1.284 1.00 23.45 165 ASP A CA 1
ATOM 860 C C . ASP A 1 124 ? -30.649 83.810 -0.398 1.00 27.31 165 ASP A C 1
ATOM 861 O O . ASP A 1 124 ? -29.782 84.716 -0.367 1.00 23.98 165 ASP A O 1
ATOM 866 N N . VAL A 1 125 ? -30.549 82.708 0.348 1.00 22.18 166 VAL A N 1
ATOM 867 C CA . VAL A 1 125 ? -29.334 82.337 1.007 1.00 23.55 166 VAL A CA 1
ATOM 868 C C . VAL A 1 125 ? -28.173 82.281 0.083 1.00 24.12 166 VAL A C 1
ATOM 869 O O . VAL A 1 125 ? -28.362 81.878 -1.020 1.00 21.87 166 VAL A O 1
ATOM 873 N N . ARG A 1 126 ? -26.963 82.604 0.537 1.00 22.43 167 ARG A N 1
ATOM 874 C CA . ARG A 1 126 ? -25.788 82.372 -0.314 1.00 25.22 167 ARG A CA 1
ATOM 875 C C . ARG A 1 126 ? -24.890 81.398 0.439 1.00 22.50 167 ARG A C 1
ATOM 876 O O . ARG A 1 126 ? -24.572 81.698 1.594 1.00 21.98 167 ARG A O 1
ATOM 884 N N . CYS A 1 127 ? -24.561 80.231 -0.174 1.00 17.82 168 CYS A N 1
ATOM 885 C CA . CYS A 1 127 ? -23.818 79.123 0.414 1.00 21.04 168 CYS A CA 1
ATOM 886 C C . CYS A 1 127 ? -22.350 79.288 0.044 1.00 24.31 168 CYS A C 1
ATOM 887 O O . CYS A 1 127 ? -22.084 79.740 -1.042 1.00 26.16 168 CYS A O 1
ATOM 890 N N . LYS A 1 128 ? -21.403 78.892 0.877 1.00 22.54 169 LYS A N 1
ATOM 891 C CA . LYS A 1 128 ? -20.050 78.768 0.384 1.00 24.64 169 LYS A CA 1
ATOM 892 C C . LYS A 1 128 ? -19.527 77.414 0.819 1.00 21.02 169 LYS A C 1
ATOM 893 O O . LYS A 1 128 ? -19.907 76.932 1.942 1.00 21.30 169 LYS A O 1
ATOM 899 N N . GLN A 1 129 ? -18.596 76.810 0.058 1.00 22.43 170 GLN A N 1
ATOM 900 C CA . GLN A 1 129 ? -17.907 75.595 0.585 1.00 22.67 170 GLN A CA 1
ATOM 901 C C . GLN A 1 129 ? -17.236 75.846 1.902 1.00 26.66 170 GLN A C 1
ATOM 902 O O . GLN A 1 129 ? -16.627 76.857 2.039 1.00 26.73 170 GLN A O 1
ATOM 908 N N . CYS A 1 130 ? -17.247 74.894 2.846 1.00 23.17 171 CYS A N 1
ATOM 909 C CA . CYS A 1 130 ? -16.651 75.153 4.134 1.00 25.69 171 CYS A CA 1
ATOM 910 C C . CYS A 1 130 ? -15.124 75.365 3.960 1.00 29.57 171 CYS A C 1
ATOM 911 O O . CYS A 1 130 ? -14.461 74.575 3.274 1.00 24.29 171 CYS A O 1
ATOM 914 N N . ALA A 1 131 ? -14.567 76.382 4.609 1.00 30.96 172 ALA A N 1
ATOM 915 C CA . ALA A 1 131 ? -13.097 76.601 4.498 1.00 33.73 172 ALA A CA 1
ATOM 916 C C . ALA A 1 131 ? -12.380 75.553 5.288 1.00 33.50 172 ALA A C 1
ATOM 917 O O . ALA A 1 131 ? -12.954 74.939 6.230 1.00 31.34 172 ALA A O 1
ATOM 919 N N . ARG A 1 132 ? -11.102 75.365 4.944 1.00 38.57 173 ARG A N 1
ATOM 920 C CA . ARG A 1 132 ? -10.256 74.410 5.645 1.00 42.31 173 ARG A CA 1
ATOM 921 C C . ARG A 1 132 ? -10.289 74.614 7.124 1.00 36.02 173 ARG A C 1
ATOM 922 O O . ARG A 1 132 ? -10.428 75.728 7.607 1.00 37.06 173 ARG A O 1
ATOM 930 N N . GLY A 1 133 ? -10.310 73.509 7.858 1.00 38.96 174 GLY A N 1
ATOM 931 C CA . GLY A 1 133 ? -10.464 73.591 9.317 1.00 34.00 174 GLY A CA 1
ATOM 932 C C . GLY A 1 133 ? -11.884 73.845 9.839 1.00 30.35 174 GLY A C 1
ATOM 933 O O . GLY A 1 133 ? -12.059 73.909 11.022 1.00 30.22 174 GLY A O 1
ATOM 934 N N . THR A 1 134 ? -12.889 73.936 8.951 1.00 28.79 175 THR A N 1
ATOM 935 C CA . THR A 1 134 ? -14.315 73.987 9.324 1.00 24.63 175 THR A CA 1
ATOM 936 C C . THR A 1 134 ? -15.168 72.930 8.561 1.00 25.71 175 THR A C 1
ATOM 937 O O . THR A 1 134 ? -14.734 72.421 7.536 1.00 25.65 175 THR A O 1
ATOM 941 N N . PHE A 1 135 ? -16.395 72.635 9.013 1.00 23.45 176 PHE A N 1
ATOM 942 C CA . PHE A 1 135 ? -17.153 71.592 8.349 1.00 24.38 176 PHE A CA 1
ATOM 943 C C . PHE A 1 135 ? -18.606 71.840 8.556 1.00 24.12 176 PHE A C 1
ATOM 944 O O . PHE A 1 135 ? -18.966 72.573 9.499 1.00 23.09 176 PHE A O 1
ATOM 952 N N . SER A 1 136 ? -19.449 71.228 7.700 1.00 20.98 177 SER A N 1
ATOM 953 C CA . SER A 1 136 ? -20.902 71.283 7.996 1.00 19.89 177 SER A CA 1
ATOM 954 C C . SER A 1 136 ? -21.495 69.914 7.658 1.00 18.44 177 SER A C 1
ATOM 955 O O . SER A 1 136 ? -21.365 69.470 6.491 1.00 19.02 177 SER A O 1
ATOM 958 N N . ASP A 1 137 ? -22.116 69.262 8.628 1.00 18.41 178 ASP A N 1
ATOM 959 C CA . ASP A 1 137 ? -22.466 67.862 8.458 1.00 20.70 178 ASP A CA 1
ATOM 960 C C . ASP A 1 137 ? -23.925 67.664 8.201 1.00 20.81 178 ASP A C 1
ATOM 961 O O . ASP A 1 137 ? -24.363 66.518 8.032 1.00 21.90 178 ASP A O 1
ATOM 966 N N . VAL A 1 138 ? -24.674 68.742 7.986 1.00 19.59 179 VAL A N 1
ATOM 967 C CA A VAL A 1 138 ? -26.128 68.661 7.850 0.46 19.91 179 VAL A CA 1
ATOM 968 C CA B VAL A 1 138 ? -26.110 68.604 7.779 0.54 19.34 179 VAL A CA 1
ATOM 969 C C . VAL A 1 138 ? -26.559 69.571 6.670 1.00 21.80 179 VAL A C 1
ATOM 970 O O . VAL A 1 138 ? -26.028 70.724 6.547 1.00 23.54 179 VAL A O 1
ATOM 977 N N . PRO A 1 139 ? -27.502 69.133 5.805 1.00 20.09 180 PRO A N 1
ATOM 978 C CA . PRO A 1 139 ? -27.987 70.097 4.825 1.00 19.43 180 PRO A CA 1
ATOM 979 C C . PRO A 1 139 ? -28.700 71.212 5.606 1.00 21.33 180 PRO A C 1
ATOM 980 O O . PRO A 1 139 ? -29.368 70.907 6.557 1.00 18.60 180 PRO A O 1
ATOM 984 N N . SER A 1 140 ? -28.583 72.499 5.228 1.00 19.02 181 SER A N 1
ATOM 985 C CA . SER A 1 140 ? -29.389 73.504 6.028 1.00 19.48 181 SER A CA 1
ATOM 986 C C . SER A 1 140 ? -29.417 74.787 5.217 1.00 18.02 181 SER A C 1
ATOM 987 O O . SER A 1 140 ? -28.361 75.192 4.671 1.00 17.87 181 SER A O 1
ATOM 990 N N . SER A 1 141 ? -30.540 75.488 5.236 1.00 16.69 182 SER A N 1
ATOM 991 C CA . SER A 1 141 ? -30.558 76.836 4.682 1.00 19.84 182 SER A CA 1
ATOM 992 C C . SER A 1 141 ? -30.131 77.908 5.723 1.00 24.04 182 SER A C 1
ATOM 993 O O . SER A 1 141 ? -30.161 79.105 5.440 1.00 21.78 182 SER A O 1
ATOM 996 N N . VAL A 1 142 ? -29.669 77.487 6.902 1.00 21.94 183 VAL A N 1
ATOM 997 C CA . VAL A 1 142 ? -29.472 78.440 7.965 1.00 23.03 183 VAL A CA 1
ATOM 998 C C . VAL A 1 142 ? -28.088 78.368 8.595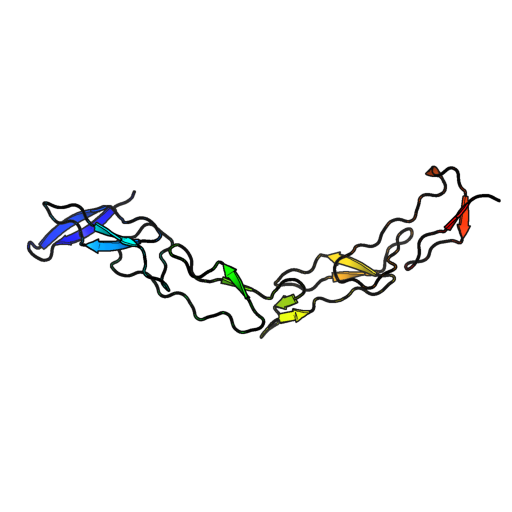 1.00 25.57 183 VAL A C 1
ATOM 999 O O . VAL A 1 142 ? -27.508 79.392 8.884 1.00 29.13 183 VAL A O 1
ATOM 1003 N N . MET A 1 143 ? -27.477 77.191 8.699 1.00 21.92 184 MET A N 1
ATOM 1004 C CA . MET A 1 143 ? -26.295 77.042 9.536 1.00 23.45 184 MET A CA 1
ATOM 1005 C C . MET A 1 143 ? -25.033 77.367 8.803 1.00 25.49 184 MET A C 1
ATOM 1006 O O . MET A 1 143 ? -24.948 77.150 7.614 1.00 22.82 184 MET A O 1
ATOM 1011 N N . LYS A 1 144 ? -24.027 77.791 9.558 1.00 23.29 185 LYS A N 1
ATOM 1012 C CA . LYS A 1 144 ? -22.721 78.134 9.091 1.00 25.07 185 LYS A CA 1
ATOM 1013 C C . LYS A 1 144 ? -21.832 76.948 9.279 1.00 22.84 185 LYS A C 1
ATOM 1014 O O . LYS A 1 144 ? -22.139 76.097 10.085 1.00 22.02 185 LYS A O 1
ATOM 1020 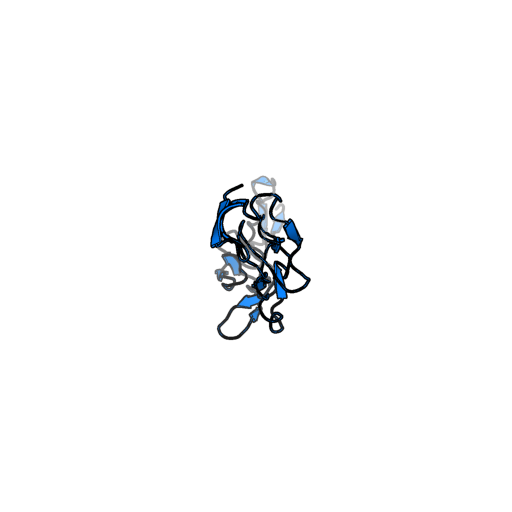N N . CYS A 1 145 ? -20.773 76.862 8.502 1.00 19.14 186 CYS A N 1
ATOM 1021 C CA . CYS A 1 145 ? -19.689 75.893 8.753 1.00 25.83 186 CYS A CA 1
ATOM 1022 C C . CYS A 1 145 ? -19.162 76.087 10.154 1.00 31.01 186 CYS A C 1
ATOM 1023 O O . CYS A 1 145 ? -19.226 77.157 10.637 1.00 30.27 186 CYS A O 1
ATOM 1026 N N . LYS A 1 146 ? -18.660 75.036 10.790 1.00 30.33 187 LYS A N 1
ATOM 1027 C CA . LYS A 1 146 ? -18.357 75.063 12.183 1.00 32.90 187 LYS A CA 1
ATOM 1028 C C . LYS A 1 146 ? -16.896 74.671 12.285 1.00 31.61 187 LYS A C 1
ATOM 1029 O O . LYS A 1 146 ? -16.458 73.777 11.565 1.00 28.96 187 LYS A O 1
ATOM 1035 N N . ALA A 1 147 ? -16.132 75.368 13.142 1.00 27.81 188 ALA A N 1
ATOM 1036 C CA . ALA A 1 147 ? -14.697 75.075 13.307 1.00 28.40 188 ALA A CA 1
ATOM 1037 C C . ALA A 1 147 ? -14.529 73.655 13.874 1.00 26.43 188 ALA A C 1
ATOM 1038 O O . ALA A 1 147 ? -15.307 73.229 14.675 1.00 24.97 188 ALA A O 1
ATOM 1040 N N . TYR A 1 148 ? -13.511 72.905 13.458 1.00 28.28 189 TYR A N 1
ATOM 1041 C CA . TYR A 1 148 ? -13.277 71.605 14.077 1.00 30.10 189 TYR A CA 1
ATOM 1042 C C . TYR A 1 148 ? -13.046 71.744 15.555 1.00 36.08 189 TYR A C 1
ATOM 1043 O O . TYR A 1 148 ? -12.598 72.770 15.970 1.00 36.61 189 TYR A O 1
ATOM 1052 N N . THR A 1 149 ? -13.305 70.686 16.329 1.00 36.48 190 THR A N 1
ATOM 1053 C CA . THR A 1 149 ? -12.877 70.547 17.714 1.00 42.69 190 THR A CA 1
ATOM 1054 C C . THR A 1 149 ? -11.381 70.677 17.780 1.00 43.58 190 THR A C 1
ATOM 1055 O O . THR A 1 149 ? -10.638 69.999 17.034 1.00 36.59 190 THR A O 1
ATOM 1059 N N . ASP A 1 150 ? -10.928 71.596 18.632 1.00 51.27 191 ASP A N 1
ATOM 1060 C CA . ASP A 1 150 ? -9.474 71.868 18.757 1.00 51.99 191 ASP A CA 1
ATOM 1061 C C . ASP A 1 150 ? -8.840 70.764 19.611 1.00 55.59 191 ASP A C 1
ATOM 1062 O O . ASP A 1 150 ? -8.858 70.853 20.841 1.00 63.35 191 ASP A O 1
ATOM 1067 N N . CYS A 1 151 ? -8.259 69.751 18.975 1.00 49.51 192 CYS A N 1
ATOM 1068 C CA . CYS A 1 151 ? -7.730 68.628 19.739 1.00 61.64 192 CYS A CA 1
ATOM 1069 C C . CYS A 1 151 ? -6.521 69.080 20.600 1.00 65.77 192 CYS A C 1
ATOM 1070 O O . CYS A 1 151 ? -6.411 68.682 21.743 1.00 62.28 192 CYS A O 1
ATOM 1073 N N . LEU A 1 152 ? -5.607 69.862 20.027 1.00 71.34 193 LEU A N 1
ATOM 1074 C CA . LEU A 1 152 ? -4.516 70.478 20.794 1.00 77.15 193 LEU A CA 1
ATOM 1075 C C . LEU A 1 152 ? -5.045 70.982 22.149 1.00 74.50 193 LEU A C 1
ATOM 1076 O O . LEU A 1 152 ? -4.842 70.348 23.189 1.00 75.11 193 LEU A O 1
ATOM 1081 N N . SER A 1 153 ? -5.776 72.085 22.122 1.00 74.71 194 SER A N 1
ATOM 1082 C CA . SER A 1 153 ? -6.323 72.681 23.337 1.00 74.38 194 SER A CA 1
ATOM 1083 C C . SER A 1 153 ? -7.192 71.723 24.161 1.00 73.06 194 SER A C 1
ATOM 1084 O O . SER A 1 153 ? -7.816 72.128 25.123 1.00 87.01 194 SER A O 1
ATOM 1087 N N . GLN A 1 154 ? -7.260 70.467 23.771 1.00 71.31 195 GLN A N 1
ATOM 1088 C CA . GLN A 1 154 ? -8.173 69.513 24.385 1.00 77.90 195 GLN A CA 1
ATOM 1089 C C . GLN A 1 154 ? -7.279 68.608 25.242 1.00 89.92 195 GLN A C 1
ATOM 1090 O O . GLN A 1 154 ? -7.743 67.729 26.000 1.00 88.79 195 GLN A O 1
ATOM 1096 N N . ASN A 1 155 ? -5.975 68.864 25.112 1.00 89.70 196 ASN A N 1
ATOM 1097 C CA . ASN A 1 155 ? -4.910 67.922 25.470 1.00 93.86 196 ASN A CA 1
ATOM 1098 C C . ASN A 1 155 ? -4.796 66.688 24.580 1.00 90.94 196 ASN A C 1
ATOM 1099 O O . ASN A 1 155 ? -3.821 65.962 24.684 1.00 86.85 196 ASN A O 1
ATOM 1104 N N . LEU A 1 156 ? -5.772 66.455 23.702 1.00 85.93 197 LEU A N 1
ATOM 1105 C CA . LEU A 1 156 ? -5.747 65.278 22.836 1.00 74.56 197 LEU A CA 1
ATOM 1106 C C . LEU A 1 156 ? -4.936 65.510 21.542 1.00 73.05 197 LEU A C 1
ATOM 1107 O O . LEU A 1 156 ? -4.426 66.608 21.297 1.00 73.61 197 LEU A O 1
ATOM 1112 N N . VAL A 1 157 ? -4.755 64.463 20.746 1.00 67.17 198 VAL A N 1
ATOM 1113 C CA . VAL A 1 157 ? -4.129 64.603 19.426 1.00 64.18 198 VAL A CA 1
ATOM 1114 C C . VAL A 1 157 ? -5.242 64.231 18.357 1.00 71.19 198 VAL A C 1
ATOM 1115 O O . VAL A 1 157 ? -6.333 63.763 18.740 1.00 61.88 198 VAL A O 1
ATOM 1119 N N . VAL A 1 158 ? -5.039 64.488 17.061 1.00 64.94 199 VAL A N 1
ATOM 1120 C CA . VAL A 1 158 ? -6.104 64.137 16.100 1.00 62.22 199 VAL A CA 1
ATOM 1121 C C . VAL A 1 158 ? -5.967 62.671 15.652 1.00 59.61 199 VAL A C 1
ATOM 1122 O O . VAL A 1 158 ? -5.044 62.316 14.904 1.00 58.52 199 VAL A O 1
ATOM 1126 N N . ILE A 1 159 ? -6.878 61.839 16.158 1.00 57.73 200 ILE A N 1
ATOM 1127 C CA . ILE A 1 159 ? -7.051 60.428 15.731 1.00 57.77 200 ILE A CA 1
ATOM 1128 C C . ILE A 1 159 ? -7.415 60.245 14.254 1.00 53.77 200 ILE A C 1
ATOM 1129 O O . ILE A 1 159 ? -6.877 59.353 13.613 1.00 50.95 200 ILE A O 1
ATOM 1134 N N . LYS A 1 160 ? -8.342 61.070 13.736 1.00 49.06 201 LYS A N 1
ATOM 1135 C CA . LYS A 1 160 ? -8.829 61.009 12.342 1.00 40.06 201 LYS A CA 1
ATOM 1136 C C . LYS A 1 160 ? -9.057 62.466 11.880 1.00 33.09 201 LYS A C 1
ATOM 1137 O O . LYS A 1 160 ? -9.781 63.222 12.532 1.00 36.31 201 LYS A O 1
ATOM 1143 N N . PRO A 1 161 ? -8.450 62.865 10.763 1.00 30.28 202 PRO A N 1
ATOM 1144 C CA . PRO A 1 161 ? -8.682 64.193 10.197 1.00 33.19 202 PRO A CA 1
ATOM 1145 C C . PRO A 1 161 ? -10.192 64.445 9.925 1.00 38.55 202 PRO A C 1
ATOM 1146 O O . PRO A 1 161 ? -11.007 63.487 9.797 1.00 33.67 202 PRO A O 1
ATOM 1150 N N . GLY A 1 162 ? -10.564 65.719 9.900 1.00 32.85 203 GLY A N 1
ATOM 1151 C CA . GLY A 1 162 ? -11.926 66.083 9.576 1.00 37.71 203 GLY A CA 1
ATOM 1152 C C . GLY A 1 162 ? -11.982 66.276 8.091 1.00 38.09 203 GLY A C 1
ATOM 1153 O O . GLY A 1 162 ? -10.940 66.164 7.403 1.00 33.88 203 GLY A O 1
ATOM 1154 N N . THR A 1 163 ? -13.193 66.521 7.580 1.00 31.88 204 THR A N 1
ATOM 1155 C CA . THR A 1 163 ? -13.334 66.866 6.176 1.00 27.36 204 THR A CA 1
ATOM 1156 C C . THR A 1 163 ? -14.221 68.148 6.145 1.00 28.39 204 THR A C 1
ATOM 1157 O O . THR A 1 163 ? -14.561 68.721 7.191 1.00 27.74 204 THR A O 1
ATOM 1161 N N . LYS A 1 164 ? -14.671 68.546 4.973 1.00 24.33 205 LYS A N 1
ATOM 1162 C CA . LYS A 1 164 ? -15.634 69.689 4.909 1.00 24.95 205 LYS A CA 1
ATOM 1163 C C . LYS A 1 164 ? -17.009 69.280 5.454 1.00 23.42 205 LYS A C 1
ATOM 1164 O O . LYS A 1 164 ? -17.845 70.150 5.702 1.00 25.53 205 LYS A O 1
ATOM 1170 N N . GLU A 1 165 ? -17.211 67.963 5.607 1.00 21.33 206 GLU A N 1
ATOM 1171 C CA . GLU A 1 165 ? -18.457 67.410 6.077 1.00 19.23 206 GLU A CA 1
ATOM 1172 C C . GLU A 1 165 ? -18.413 66.932 7.516 1.00 21.96 206 GLU A C 1
ATOM 1173 O O . GLU A 1 165 ? -19.490 66.730 8.103 1.00 23.81 206 GLU A O 1
ATOM 1179 N N . THR A 1 166 ? -17.226 66.672 8.081 1.00 20.44 207 THR A N 1
ATOM 1180 C CA . THR A 1 166 ? -17.177 65.997 9.372 1.00 21.35 207 THR A CA 1
ATOM 1181 C C . THR A 1 166 ? -16.068 66.628 10.244 1.00 21.37 207 THR A C 1
ATOM 1182 O O . THR A 1 166 ? -15.062 67.036 9.752 1.00 20.71 207 THR A O 1
ATOM 1186 N N . ASP A 1 167 ? -16.313 66.668 11.549 1.00 25.56 208 ASP A N 1
ATOM 1187 C CA . ASP A 1 167 ? -15.326 67.177 12.495 1.00 28.29 208 ASP A CA 1
ATOM 1188 C C . ASP A 1 167 ? -14.128 66.252 12.548 1.00 30.80 208 ASP A C 1
ATOM 1189 O O . ASP A 1 167 ? -14.275 65.043 12.350 1.00 30.85 208 ASP A O 1
ATOM 1194 N N . ASN A 1 168 ? -12.949 66.790 12.880 1.00 32.90 209 ASN A N 1
ATOM 1195 C CA . ASN A 1 168 ? -11.798 65.921 13.171 1.00 36.71 209 ASN A CA 1
ATOM 1196 C C . ASN A 1 168 ? -12.145 65.090 14.395 1.00 37.85 209 ASN A C 1
ATOM 1197 O O . ASN A 1 168 ? -12.933 65.545 15.201 1.00 34.22 209 ASN A O 1
ATOM 1202 N N . VAL A 1 169 ? -11.694 63.832 14.466 1.00 37.13 210 VAL A N 1
ATOM 1203 C CA . VAL A 1 169 ? -11.886 63.079 15.693 1.00 40.35 210 VAL A CA 1
ATOM 1204 C C . VAL A 1 169 ? -10.637 63.123 16.536 1.00 43.40 210 VAL A C 1
ATOM 1205 O O . VAL A 1 169 ? -9.523 62.985 16.022 1.00 47.00 210 VAL A O 1
ATOM 1209 N N . CYS A 1 170 ? -10.838 63.391 17.822 1.00 51.69 211 CYS A N 1
ATOM 1210 C CA . CYS A 1 170 ? -9.735 63.633 18.763 1.00 53.84 211 CYS A CA 1
ATOM 1211 C C . CYS A 1 170 ? -9.464 62.422 19.662 1.00 55.27 211 CYS A C 1
ATOM 1212 O O . CYS A 1 170 ? -10.419 61.705 20.079 1.00 50.91 211 CYS A O 1
ATOM 1215 N N . GLY A 1 171 ? -8.196 62.217 20.020 1.00 54.20 212 GLY A N 1
ATOM 1216 C CA . GLY A 1 171 ? -7.887 61.235 21.086 1.00 65.88 212 GLY A CA 1
ATOM 1217 C C . GLY A 1 171 ? -6.408 61.137 21.395 1.00 82.64 212 GLY A C 1
ATOM 1218 O O . GLY A 1 171 ? -5.651 62.122 21.192 1.00 72.27 212 GLY A O 1
ATOM 1219 N N . THR A 1 172 ? -5.986 59.950 21.863 1.00 91.77 213 THR A N 1
ATOM 1220 C CA . THR A 1 172 ? -4.562 59.711 22.237 1.00 95.05 213 THR A CA 1
ATOM 1221 C C . THR A 1 172 ? -3.912 58.385 21.794 1.00 92.98 213 THR A C 1
ATOM 1222 O O . THR A 1 172 ? -4.437 57.308 22.046 1.00 88.36 213 THR A O 1
ATOM 1226 N N . LEU A 1 173 ? -2.751 58.521 21.149 1.00 92.88 214 LEU A N 1
ATOM 1227 C CA . LEU A 1 173 ? -1.866 57.437 20.676 1.00 91.20 214 LEU A CA 1
ATOM 1228 C C . LEU A 1 173 ? -1.814 57.514 19.168 1.00 89.13 214 LEU A C 1
ATOM 1229 O O . LEU A 1 173 ? -0.815 57.957 18.615 1.00 87.04 214 LEU A O 1
#

Organism: Homo sapiens (NCBI:txid9606)

Sequence (164 aa):
IGTYRHVDRATGQVLTCDKCPAGTYVSEHCTNTSLRVCSSCPVGTFTRHENGIEKCHDCSQPCPWPMIEKLPCAALTDRECTCPPGMFQSNATCAPHTVCPVGWGVRKKGTETEDVRCKQCARGTFSDVVPSSVMKCKAYTDCLSQNLVVIKPGTKETDNVCGTL